Protein AF-A0A966JYQ3-F1 (afdb_monomer_lite)

Secondary structure (DSSP, 8-state):
-HHHHHHHHHHHHHHHHHHHHHHHHHHHHHSTTS-HHHHHHHHHHHHHHSS--HHHHHHHHHHHT-

Sequence (66 aa):
MLGDLASWVQDVIEQLGAVGVALLVILENVFPPIPSEIVLPFAGFVAQRGDGSVVVMIFAATIGAV

pLDDT: mean 86.6, std 7.34, range [62.84, 94.12]

Radius of gyration: 10.69 Å; chains: 1; bounding box: 20×27×26 Å

Foldseek 3Di:
DVVVLLVVLLVQCLVPPLLSLLVVLLVCVVPVPDDPVRSLVSSCVSCVVDVHPPVSNVVSNVNSND

Structure (mmCIF, N/CA/C/O backbone):
data_AF-A0A966JYQ3-F1
#
_entry.id   AF-A0A966JYQ3-F1
#
loop_
_atom_site.group_PDB
_atom_site.id
_atom_site.type_symbol
_atom_site.label_atom_id
_atom_site.label_alt_id
_atom_site.label_comp_id
_atom_site.label_asym_id
_atom_site.label_entity_id
_atom_site.label_seq_id
_atom_site.pdbx_PDB_ins_code
_atom_site.Cartn_x
_atom_site.Cartn_y
_atom_site.Cartn_z
_atom_site.occupancy
_atom_site.B_iso_or_equiv
_atom_site.auth_seq_id
_atom_site.auth_comp_id
_atom_site.auth_asym_id
_atom_site.auth_atom_id
_atom_site.pdbx_PDB_model_num
ATOM 1 N N . MET A 1 1 ? 8.550 15.588 -8.430 1.00 63.81 1 MET A N 1
ATOM 2 C CA . MET A 1 1 ? 8.660 14.222 -8.986 1.00 63.81 1 MET A CA 1
ATOM 3 C C . MET A 1 1 ? 8.462 13.157 -7.913 1.00 63.81 1 MET A C 1
ATOM 5 O O . MET A 1 1 ? 7.428 12.514 -7.945 1.00 63.81 1 MET A O 1
ATOM 9 N N . LEU A 1 2 ? 9.371 12.979 -6.941 1.00 70.50 2 LEU A N 1
ATOM 10 C CA . LEU A 1 2 ? 9.175 11.972 -5.874 1.00 70.50 2 LEU A CA 1
ATOM 11 C C . LEU A 1 2 ? 8.100 12.364 -4.844 1.00 70.50 2 LEU A C 1
ATOM 13 O O . LEU A 1 2 ? 7.347 11.507 -4.397 1.00 70.50 2 LEU A O 1
ATOM 17 N N . GLY A 1 3 ? 7.992 13.656 -4.509 1.00 77.94 3 GLY A N 1
ATOM 18 C CA . GLY A 1 3 ? 6.928 14.154 -3.627 1.00 77.94 3 GLY A CA 1
ATOM 19 C C . GLY A 1 3 ? 5.526 13.935 -4.203 1.00 77.94 3 GLY A C 1
ATOM 20 O O . GLY A 1 3 ? 4.641 13.501 -3.478 1.00 77.94 3 GLY A O 1
ATOM 21 N N . ASP A 1 4 ? 5.363 14.140 -5.514 1.00 85.25 4 ASP A N 1
ATOM 22 C CA . ASP A 1 4 ? 4.078 13.969 -6.211 1.00 85.25 4 ASP A CA 1
ATOM 23 C C . ASP A 1 4 ? 3.652 12.490 -6.276 1.00 85.25 4 ASP A C 1
ATOM 25 O O . ASP A 1 4 ? 2.470 12.166 -6.170 1.00 85.25 4 ASP A O 1
ATOM 29 N N . LEU A 1 5 ? 4.623 11.575 -6.413 1.00 85.50 5 LEU A N 1
ATOM 30 C CA . LEU A 1 5 ? 4.379 10.133 -6.348 1.00 85.50 5 LEU A CA 1
ATOM 31 C C . LEU A 1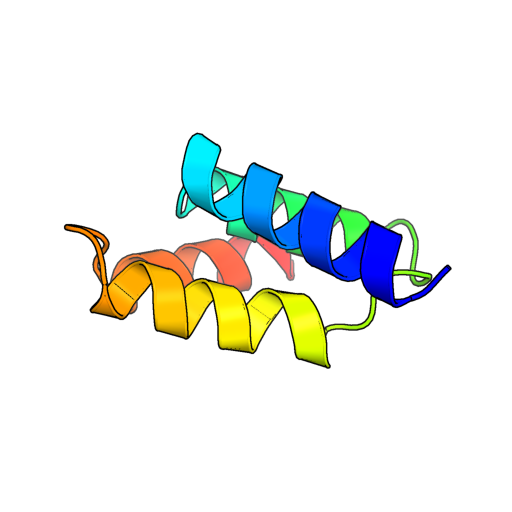 5 ? 3.947 9.711 -4.937 1.00 85.50 5 LEU A C 1
ATOM 33 O O . LEU A 1 5 ? 3.003 8.943 -4.785 1.00 85.50 5 LEU A O 1
ATOM 37 N N . ALA A 1 6 ? 4.623 10.225 -3.906 1.00 86.56 6 ALA A N 1
ATOM 38 C CA . ALA A 1 6 ? 4.308 9.903 -2.520 1.00 86.56 6 ALA A CA 1
ATOM 39 C C . ALA A 1 6 ? 2.912 10.393 -2.117 1.00 86.56 6 ALA A C 1
ATOM 41 O O . ALA A 1 6 ? 2.165 9.636 -1.501 1.00 86.56 6 ALA A O 1
ATOM 42 N N . SER A 1 7 ? 2.534 11.615 -2.512 1.00 88.38 7 SER A N 1
ATOM 43 C CA . SER A 1 7 ? 1.176 12.120 -2.282 1.00 88.38 7 SER A CA 1
ATOM 44 C C . SER A 1 7 ? 0.129 11.289 -3.020 1.00 88.38 7 SER A C 1
ATOM 46 O O . SER A 1 7 ? -0.903 10.968 -2.448 1.00 88.38 7 SER A O 1
ATOM 48 N N . TRP A 1 8 ? 0.414 10.863 -4.255 1.00 90.50 8 TRP A N 1
ATOM 49 C CA . TRP A 1 8 ? -0.504 10.006 -5.004 1.00 90.50 8 TRP A CA 1
ATOM 50 C C . TRP A 1 8 ? -0.701 8.633 -4.339 1.00 90.50 8 TRP A C 1
ATOM 52 O O . TRP A 1 8 ? -1.831 8.175 -4.194 1.00 90.50 8 TRP A O 1
ATOM 62 N N . VAL A 1 9 ? 0.383 7.991 -3.888 1.00 89.50 9 VAL A N 1
ATOM 63 C CA . VAL A 1 9 ? 0.319 6.730 -3.126 1.00 89.50 9 VAL A CA 1
ATOM 64 C C . VAL A 1 9 ? -0.503 6.910 -1.850 1.00 89.50 9 VAL A C 1
ATOM 66 O O . VAL A 1 9 ? -1.361 6.080 -1.548 1.00 89.50 9 VAL A O 1
ATOM 69 N N . GLN A 1 10 ? -0.265 8.002 -1.121 1.00 89.38 10 GLN A N 1
ATOM 70 C CA . GLN A 1 10 ? -1.025 8.346 0.074 1.00 89.38 10 GLN A CA 1
ATOM 71 C C . GLN A 1 10 ? -2.522 8.472 -0.234 1.00 89.38 10 GLN A C 1
ATOM 73 O O . GLN A 1 10 ? -3.320 7.808 0.424 1.00 89.38 10 GLN A O 1
ATOM 78 N N . ASP A 1 11 ? -2.897 9.243 -1.256 1.00 91.25 11 ASP A N 1
ATOM 79 C CA . ASP A 1 11 ? -4.298 9.454 -1.633 1.00 91.25 11 ASP A CA 1
ATOM 80 C C . ASP A 1 11 ? -4.997 8.131 -1.988 1.00 91.25 11 ASP A C 1
ATOM 82 O O . ASP A 1 11 ? -6.152 7.912 -1.618 1.00 91.25 11 ASP A O 1
ATOM 86 N N . VAL A 1 12 ? -4.295 7.222 -2.675 1.00 91.75 12 VAL A N 1
ATOM 87 C CA . VAL A 1 12 ? -4.807 5.888 -3.024 1.00 91.75 12 VAL A CA 1
ATOM 88 C C . VAL A 1 12 ? -5.052 5.044 -1.772 1.00 91.75 12 VAL A C 1
ATOM 90 O O . VAL A 1 12 ? -6.112 4.429 -1.647 1.00 91.75 12 VAL A O 1
ATOM 93 N N . ILE A 1 13 ? -4.100 5.008 -0.837 1.00 91.25 13 ILE A N 1
ATOM 94 C CA . ILE A 1 13 ? -4.221 4.219 0.398 1.00 91.25 13 ILE A CA 1
ATOM 95 C C . ILE A 1 13 ? -5.282 4.817 1.329 1.00 91.25 13 ILE A C 1
ATOM 97 O O . ILE A 1 13 ? -6.033 4.069 1.949 1.00 91.25 13 ILE A O 1
ATOM 101 N N . GLU A 1 14 ? -5.397 6.141 1.415 1.00 89.88 14 GLU A N 1
ATOM 102 C CA . GLU A 1 14 ? -6.421 6.800 2.233 1.00 89.88 14 GLU A CA 1
ATOM 103 C C . GLU A 1 14 ? -7.839 6.562 1.692 1.00 89.88 14 GLU A C 1
ATOM 105 O O . GLU A 1 14 ? -8.769 6.378 2.476 1.00 89.88 14 GLU A O 1
ATOM 110 N N . GLN A 1 15 ? -8.013 6.505 0.367 1.00 90.75 15 GLN A N 1
ATOM 111 C CA . GLN A 1 15 ? -9.324 6.281 -0.253 1.00 90.75 15 GLN A CA 1
ATOM 112 C C . GLN A 1 15 ? -9.723 4.802 -0.327 1.00 90.75 15 GLN A C 1
ATOM 114 O O . GLN A 1 15 ? -10.896 4.473 -0.151 1.00 90.75 15 GLN A O 1
ATOM 119 N N . LEU A 1 16 ? -8.776 3.905 -0.615 1.00 91.12 16 LEU A N 1
ATOM 120 C CA . LEU A 1 16 ? -9.052 2.485 -0.878 1.00 91.12 16 LEU A CA 1
ATOM 121 C C . LEU A 1 16 ? -8.617 1.552 0.262 1.00 91.12 16 LEU A C 1
ATOM 123 O O . LEU A 1 16 ? -8.910 0.353 0.225 1.00 91.12 16 LEU A O 1
ATOM 127 N N . GLY A 1 17 ? -7.902 2.064 1.265 1.00 90.69 17 GLY A N 1
ATOM 128 C CA . GLY A 1 17 ? -7.405 1.289 2.398 1.00 90.69 17 GLY A CA 1
ATOM 129 C C . GLY A 1 17 ? -6.585 0.078 1.954 1.00 90.69 17 GLY A C 1
ATOM 130 O O . GLY A 1 17 ? -5.724 0.165 1.079 1.00 90.69 17 GLY A O 1
ATOM 131 N N . ALA A 1 18 ? -6.896 -1.084 2.531 1.00 91.25 18 ALA A N 1
ATOM 132 C CA . ALA A 1 18 ? -6.226 -2.347 2.225 1.00 91.25 18 ALA A CA 1
ATOM 133 C C . ALA A 1 18 ? -6.286 -2.731 0.741 1.00 91.25 18 ALA A C 1
ATOM 135 O O . ALA A 1 18 ? -5.312 -3.244 0.200 1.00 91.25 18 ALA A O 1
ATOM 136 N N . VAL A 1 19 ? -7.391 -2.433 0.053 1.00 92.31 19 VAL A N 1
ATOM 137 C CA . VAL A 1 19 ? -7.503 -2.696 -1.390 1.00 92.31 19 VAL A CA 1
ATOM 138 C C . VAL A 1 19 ? -6.516 -1.826 -2.170 1.00 92.31 19 VAL A C 1
ATOM 140 O O . VAL A 1 19 ? -5.869 -2.316 -3.090 1.00 92.31 19 VAL A O 1
ATOM 143 N N . GLY A 1 20 ? -6.344 -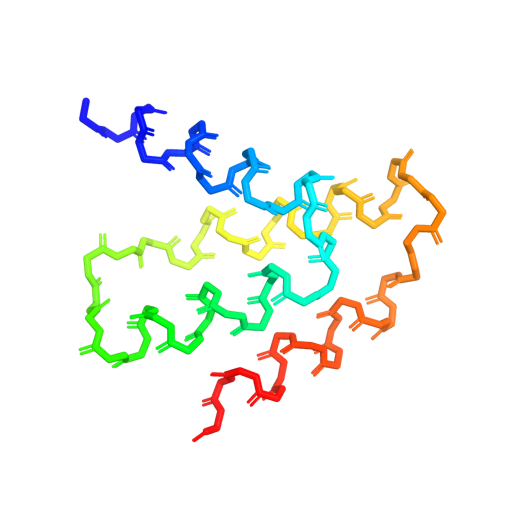0.565 -1.765 1.00 92.75 20 GLY A N 1
ATOM 144 C CA . GLY A 1 20 ? -5.347 0.337 -2.345 1.00 92.75 20 GLY A CA 1
ATOM 145 C C . GLY A 1 20 ? -3.929 -0.195 -2.190 1.00 92.75 20 GLY A C 1
ATOM 146 O O . GLY A 1 20 ? -3.176 -0.213 -3.157 1.00 92.75 20 GLY A O 1
ATOM 147 N N . VAL A 1 21 ? -3.593 -0.707 -1.003 1.00 93.12 21 VAL A N 1
ATOM 148 C CA . VAL A 1 21 ? -2.287 -1.329 -0.738 1.00 93.12 21 VAL A CA 1
ATOM 149 C C . VAL A 1 21 ? -2.048 -2.527 -1.657 1.00 93.12 21 VAL A C 1
ATOM 151 O O . VAL A 1 21 ? -1.008 -2.585 -2.303 1.00 93.12 21 VAL A O 1
ATOM 154 N N . ALA A 1 22 ? -3.010 -3.448 -1.781 1.00 93.69 22 ALA A N 1
ATOM 155 C CA . ALA A 1 22 ? -2.869 -4.597 -2.679 1.00 93.69 22 ALA A CA 1
ATOM 156 C C . ALA A 1 22 ? -2.648 -4.162 -4.137 1.00 93.69 22 ALA A C 1
ATOM 158 O O . ALA A 1 22 ? -1.751 -4.670 -4.802 1.00 93.69 22 ALA A O 1
ATOM 159 N N . LEU A 1 23 ? -3.426 -3.191 -4.623 1.00 92.81 23 LEU A N 1
ATOM 160 C CA . LEU A 1 23 ? -3.296 -2.676 -5.988 1.00 9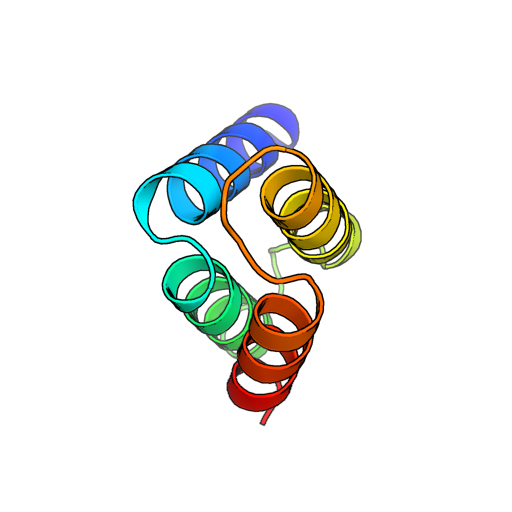2.81 23 LEU A CA 1
ATOM 161 C C . LEU A 1 23 ? -1.941 -2.012 -6.236 1.00 92.81 23 LEU A C 1
ATOM 163 O O . LEU A 1 23 ? -1.358 -2.217 -7.296 1.00 92.81 23 LEU A O 1
ATOM 167 N N . LEU A 1 24 ? -1.439 -1.234 -5.276 1.00 92.75 24 LEU A N 1
ATOM 168 C CA . LEU A 1 24 ? -0.140 -0.574 -5.385 1.00 92.75 24 LEU A CA 1
ATOM 169 C C . LEU A 1 24 ? 1.011 -1.582 -5.413 1.00 92.75 24 LEU A C 1
ATOM 171 O O . LEU A 1 24 ? 1.921 -1.414 -6.217 1.00 92.75 24 LEU A O 1
ATOM 175 N N . VAL A 1 25 ? 0.938 -2.647 -4.609 1.00 92.94 25 VAL A N 1
ATOM 176 C CA . VAL A 1 25 ? 1.952 -3.716 -4.610 1.00 92.94 25 VAL A CA 1
ATOM 177 C C . VAL A 1 25 ? 1.893 -4.551 -5.902 1.00 92.94 25 VAL A C 1
ATOM 179 O O . VAL A 1 25 ? 2.921 -4.902 -6.474 1.00 92.94 25 VAL A O 1
ATOM 182 N N . ILE A 1 26 ? 0.702 -4.805 -6.453 1.00 92.31 26 ILE A N 1
ATOM 183 C CA . ILE A 1 26 ? 0.585 -5.423 -7.789 1.00 92.31 26 ILE A CA 1
ATOM 184 C C . ILE A 1 26 ? 1.210 -4.506 -8.842 1.00 92.31 26 ILE A C 1
ATOM 186 O O . ILE A 1 26 ? 1.940 -4.950 -9.728 1.00 92.31 26 ILE A O 1
ATOM 190 N N . LEU A 1 27 ? 0.909 -3.211 -8.759 1.00 90.81 27 LEU A N 1
ATOM 191 C CA . LEU A 1 27 ? 1.370 -2.236 -9.731 1.00 90.81 27 LEU A CA 1
ATOM 192 C C . LEU A 1 27 ? 2.892 -2.079 -9.693 1.00 90.81 27 LEU A C 1
ATOM 194 O O . LEU A 1 27 ? 3.484 -2.029 -10.766 1.00 90.81 27 LEU A O 1
ATOM 198 N N . GLU A 1 28 ? 3.519 -2.058 -8.510 1.00 88.44 28 GLU A N 1
ATOM 199 C CA . GLU A 1 28 ? 4.983 -1.987 -8.386 1.00 88.44 28 GLU A CA 1
ATOM 200 C C . GLU A 1 28 ? 5.678 -3.249 -8.932 1.00 88.44 28 GLU A C 1
ATOM 202 O O . GLU A 1 28 ? 6.771 -3.163 -9.489 1.00 88.44 28 GLU A O 1
ATOM 207 N N . ASN A 1 29 ? 5.020 -4.414 -8.866 1.00 85.94 29 ASN A N 1
ATOM 208 C CA . ASN A 1 29 ? 5.510 -5.651 -9.480 1.00 85.94 29 ASN A CA 1
ATOM 209 C C . ASN A 1 29 ? 5.441 -5.628 -11.019 1.00 85.94 29 ASN A C 1
ATOM 211 O O . ASN A 1 29 ? 6.349 -6.120 -11.690 1.00 85.94 29 ASN A O 1
ATOM 215 N N . VAL A 1 30 ? 4.368 -5.071 -11.597 1.00 85.56 30 VAL A N 1
ATOM 216 C CA . VAL A 1 30 ? 4.179 -4.991 -13.063 1.00 85.56 30 VAL A CA 1
ATOM 217 C C . VAL A 1 30 ? 5.008 -3.856 -13.669 1.00 85.56 30 VAL A C 1
ATOM 219 O O . VAL A 1 30 ? 5.585 -3.998 -14.749 1.00 85.56 30 VAL A O 1
ATOM 222 N N . PHE A 1 31 ? 5.084 -2.731 -12.965 1.00 81.75 31 PHE A N 1
ATOM 223 C CA . PHE A 1 31 ? 5.903 -1.582 -13.300 1.00 81.75 31 PHE A CA 1
ATOM 224 C C . PHE A 1 31 ? 6.719 -1.210 -12.054 1.00 81.75 31 PHE A C 1
ATOM 226 O O . PHE A 1 31 ? 6.159 -0.642 -11.116 1.00 81.75 31 PHE A O 1
ATOM 233 N N . PRO A 1 32 ? 8.053 -1.395 -12.070 1.00 73.38 32 PRO A N 1
ATOM 234 C CA . PRO A 1 32 ? 8.903 -1.088 -10.920 1.00 73.38 32 PRO A CA 1
ATOM 235 C C . PRO A 1 32 ? 9.174 0.392 -10.584 1.00 73.38 32 PRO A C 1
ATOM 237 O O . PRO A 1 32 ? 9.967 0.603 -9.667 1.00 73.38 32 PRO A O 1
ATOM 240 N N . PRO A 1 33 ? 8.654 1.456 -11.255 1.00 77.25 33 PRO A N 1
ATOM 241 C CA . PRO A 1 33 ? 9.076 2.808 -10.893 1.00 77.25 33 PRO A CA 1
ATOM 242 C C . PRO A 1 33 ? 8.499 3.304 -9.553 1.00 77.25 33 PRO A C 1
ATOM 244 O O . PRO A 1 33 ? 8.766 4.450 -9.193 1.00 77.25 33 PRO A O 1
ATOM 247 N N . ILE A 1 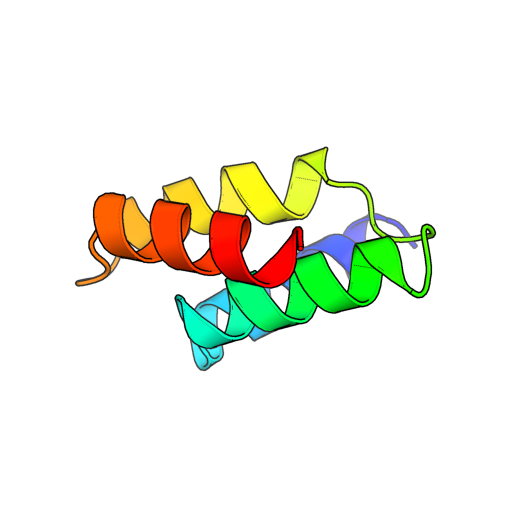34 ? 7.728 2.489 -8.817 1.00 79.56 34 ILE A N 1
ATOM 248 C CA . ILE A 1 34 ? 7.207 2.821 -7.483 1.00 79.56 34 ILE A CA 1
ATOM 249 C C . ILE A 1 34 ? 8.174 2.287 -6.406 1.00 79.56 34 ILE A C 1
ATOM 251 O O . ILE A 1 34 ? 8.423 1.085 -6.365 1.00 79.56 34 ILE A O 1
ATOM 255 N N . PRO A 1 35 ? 8.720 3.141 -5.520 1.00 80.38 35 PRO A N 1
ATOM 256 C CA . PRO A 1 35 ? 9.551 2.699 -4.402 1.00 80.38 35 PRO A CA 1
ATOM 257 C C . PRO A 1 35 ? 8.701 2.055 -3.298 1.00 80.38 35 PRO A C 1
ATOM 259 O O . PRO A 1 35 ? 7.849 2.719 -2.693 1.00 80.38 35 PRO A O 1
ATOM 262 N N . SER A 1 36 ? 8.973 0.789 -2.986 1.00 79.88 36 SER A N 1
ATOM 263 C CA . SER A 1 36 ? 8.299 0.032 -1.915 1.00 79.88 36 SER A CA 1
ATOM 264 C C . SER A 1 36 ? 8.447 0.672 -0.519 1.00 79.88 36 SER A C 1
ATOM 266 O O . SER A 1 36 ? 7.591 0.516 0.357 1.00 79.88 36 SER A O 1
ATOM 268 N N . GLU A 1 37 ? 9.493 1.484 -0.331 1.00 85.00 37 GLU A N 1
ATOM 269 C CA . GLU A 1 37 ? 9.792 2.280 0.862 1.00 85.00 37 GLU A CA 1
ATOM 270 C C . GLU A 1 37 ? 8.752 3.373 1.136 1.00 85.00 37 GLU A C 1
ATOM 272 O O . GLU A 1 37 ? 8.737 3.949 2.221 1.00 85.00 37 GLU A O 1
ATOM 277 N N . ILE A 1 38 ? 7.889 3.677 0.164 1.00 85.50 38 ILE A N 1
ATOM 278 C CA . ILE A 1 38 ? 6.790 4.626 0.329 1.00 85.50 38 ILE A CA 1
ATOM 279 C C . ILE A 1 38 ? 5.501 3.870 0.653 1.00 85.50 38 ILE A C 1
ATOM 281 O O . ILE A 1 38 ? 4.840 4.206 1.629 1.00 85.50 38 ILE A O 1
ATOM 285 N N . VAL A 1 39 ? 5.158 2.828 -0.108 1.00 89.00 39 VAL A N 1
ATOM 286 C CA . VAL A 1 39 ? 3.857 2.141 -0.008 1.00 89.00 39 VAL A CA 1
ATOM 287 C C . VAL A 1 39 ? 3.668 1.455 1.349 1.00 89.00 39 VAL A C 1
ATOM 289 O O . VAL A 1 39 ? 2.657 1.673 2.020 1.00 89.00 39 VAL A O 1
ATOM 292 N N . LEU A 1 40 ? 4.639 0.645 1.786 1.00 90.75 40 LEU A N 1
ATOM 293 C CA . LEU A 1 40 ? 4.484 -0.194 2.981 1.00 90.75 40 LEU A CA 1
ATOM 294 C C . LEU A 1 40 ? 4.496 0.603 4.298 1.00 90.75 40 LEU A C 1
ATOM 296 O O . LEU A 1 40 ? 3.634 0.350 5.147 1.00 90.75 40 LEU A O 1
ATOM 300 N N . PRO A 1 41 ? 5.391 1.593 4.505 1.00 89.50 41 PRO A N 1
ATOM 301 C CA . PRO A 1 41 ? 5.337 2.424 5.707 1.00 89.50 41 PRO A CA 1
ATOM 302 C C . PRO A 1 41 ? 4.048 3.242 5.788 1.00 89.50 41 PRO A C 1
ATOM 304 O O . PRO A 1 41 ? 3.489 3.396 6.875 1.00 89.50 41 PRO A O 1
ATOM 307 N N . PHE A 1 42 ? 3.532 3.712 4.646 1.00 87.50 42 PHE A N 1
ATOM 308 C CA . PHE A 1 42 ? 2.269 4.445 4.608 1.00 87.50 42 PHE A CA 1
ATOM 309 C C . PHE A 1 42 ? 1.068 3.548 4.906 1.00 87.50 42 PHE A C 1
ATOM 311 O O . PHE A 1 42 ? 0.194 3.938 5.677 1.00 87.50 42 PHE A O 1
ATOM 318 N N . ALA A 1 43 ? 1.050 2.324 4.373 1.00 89.25 43 ALA A N 1
ATOM 319 C CA . ALA A 1 43 ? 0.043 1.321 4.712 1.00 89.25 43 ALA A CA 1
ATOM 320 C C . ALA A 1 43 ? -0.008 1.060 6.228 1.00 89.25 43 ALA A C 1
ATOM 322 O O . ALA A 1 43 ? -1.090 1.023 6.815 1.00 89.25 43 ALA A O 1
ATOM 323 N N . GLY A 1 44 ? 1.157 0.942 6.877 1.00 89.25 44 GLY A N 1
ATOM 324 C CA . GLY A 1 44 ? 1.262 0.804 8.332 1.00 89.25 44 GLY A CA 1
ATOM 325 C C . GLY A 1 44 ? 0.774 2.040 9.095 1.00 89.25 44 GLY A C 1
ATOM 326 O O . GLY A 1 44 ? 0.027 1.912 10.065 1.00 89.25 44 GLY A O 1
ATOM 327 N N . PHE A 1 45 ? 1.134 3.240 8.633 1.00 88.31 45 PHE A N 1
ATOM 328 C CA . PHE A 1 45 ? 0.677 4.500 9.223 1.00 88.31 45 PHE A CA 1
ATOM 329 C C . PHE A 1 45 ? -0.846 4.669 9.128 1.00 88.31 45 PHE A C 1
ATOM 331 O O . PHE A 1 45 ? -1.491 5.008 10.119 1.00 88.31 45 PHE A O 1
ATOM 338 N N . VAL A 1 46 ? -1.437 4.388 7.964 1.00 85.12 46 VAL A N 1
ATOM 339 C CA . VAL A 1 46 ? -2.888 4.474 7.746 1.00 85.12 46 VAL A CA 1
ATOM 340 C C . VAL A 1 46 ? -3.630 3.396 8.535 1.00 85.12 46 VAL A C 1
ATOM 342 O O . VAL A 1 46 ? -4.665 3.698 9.125 1.00 85.12 46 VAL A O 1
ATOM 345 N N . ALA A 1 47 ? -3.089 2.177 8.635 1.00 87.25 47 ALA A N 1
ATOM 346 C CA . ALA A 1 47 ? -3.647 1.146 9.513 1.00 87.25 47 ALA A CA 1
ATOM 347 C C . ALA A 1 47 ? -3.695 1.604 10.972 1.00 87.25 47 ALA A C 1
ATOM 349 O O . ALA A 1 47 ? -4.691 1.423 11.654 1.00 87.25 47 ALA A O 1
ATOM 350 N N . GLN A 1 48 ? -2.631 2.235 11.463 1.00 84.31 48 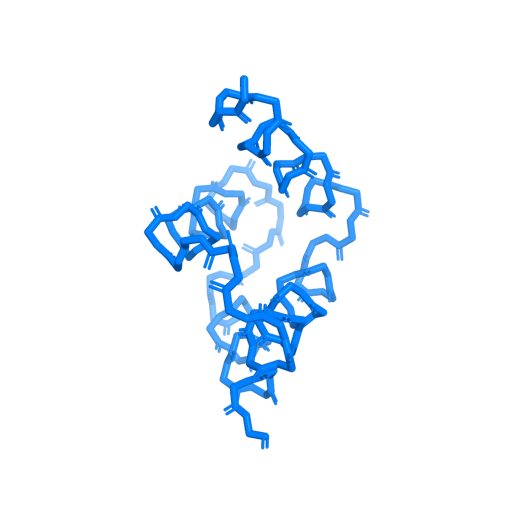GLN A N 1
ATOM 351 C CA . GLN A 1 48 ? -2.601 2.686 12.850 1.00 84.31 48 GLN A CA 1
ATOM 352 C C . GLN A 1 48 ? -3.471 3.930 13.102 1.00 84.31 48 GLN A C 1
ATOM 354 O O . GLN A 1 48 ? -3.896 4.155 14.235 1.00 84.31 48 GLN A O 1
ATOM 359 N N . ARG A 1 49 ? -3.708 4.754 12.075 1.00 81.69 49 ARG A N 1
ATOM 360 C CA . ARG A 1 49 ? -4.429 6.031 12.186 1.00 81.69 49 ARG A CA 1
ATOM 361 C C . ARG A 1 49 ? -5.933 5.929 11.897 1.00 81.69 49 ARG A C 1
ATOM 363 O O . ARG A 1 49 ? -6.678 6.771 12.392 1.00 81.69 49 ARG A O 1
ATOM 370 N N . GLY A 1 50 ? -6.375 4.956 11.102 1.00 70.38 50 GLY A N 1
ATOM 371 C CA . GLY A 1 50 ? -7.793 4.677 10.834 1.00 70.38 50 GLY A CA 1
ATOM 372 C C . GLY A 1 50 ? -8.307 3.426 11.558 1.00 70.38 50 GLY A C 1
ATOM 373 O O . GLY A 1 50 ? -7.576 2.790 12.307 1.00 70.38 50 GLY A O 1
ATOM 374 N N . ASP A 1 51 ? -9.539 3.003 11.257 1.00 62.84 51 ASP A N 1
ATOM 375 C CA . ASP A 1 51 ? -10.103 1.702 11.685 1.00 62.84 51 ASP A CA 1
ATOM 376 C C . ASP A 1 51 ? -9.504 0.501 10.909 1.00 62.84 51 ASP A C 1
ATOM 378 O O . ASP A 1 51 ? -10.067 -0.597 10.856 1.00 62.84 51 ASP A O 1
ATOM 382 N N . GLY A 1 52 ? -8.364 0.701 10.245 1.00 64.38 52 GLY A N 1
ATOM 383 C CA . GLY A 1 52 ? -7.701 -0.316 9.443 1.00 64.38 52 GLY A CA 1
ATOM 384 C C . GLY A 1 52 ? -6.913 -1.279 10.324 1.00 64.38 52 GLY A C 1
ATOM 385 O O . GLY A 1 52 ? -6.005 -0.891 11.043 1.00 64.38 52 GLY A O 1
ATOM 386 N N . SER A 1 53 ? -7.187 -2.576 10.246 1.00 84.38 53 SER A N 1
ATOM 387 C CA . SER A 1 53 ? -6.346 -3.552 10.942 1.00 84.38 53 SER A CA 1
ATOM 388 C C . SER A 1 53 ? -4.979 -3.666 10.258 1.00 84.38 53 SER A C 1
ATOM 390 O O . SER A 1 53 ? -4.902 -3.979 9.069 1.00 84.38 53 SER A O 1
ATOM 392 N N . VAL A 1 54 ? -3.890 -3.490 11.019 1.00 88.00 54 VAL A N 1
ATOM 393 C CA . VAL A 1 54 ? -2.506 -3.735 10.554 1.00 88.00 54 VAL A CA 1
ATOM 394 C C . VAL A 1 54 ? -2.385 -5.125 9.927 1.00 88.00 54 VAL A C 1
ATOM 396 O O . VAL A 1 54 ? -1.745 -5.295 8.894 1.00 88.00 54 VAL A O 1
ATOM 399 N N . VAL A 1 55 ? -3.073 -6.111 10.507 1.00 91.19 55 VAL A N 1
ATOM 400 C CA . VAL A 1 55 ? -3.117 -7.484 9.996 1.00 91.19 55 VAL A CA 1
ATOM 401 C C . VAL A 1 55 ? -3.721 -7.527 8.590 1.00 91.19 55 VAL A C 1
ATOM 403 O O . VAL A 1 55 ? -3.185 -8.198 7.714 1.00 91.19 55 VAL A O 1
ATOM 406 N N . VAL A 1 56 ? -4.799 -6.779 8.344 1.00 92.00 56 VAL A N 1
ATOM 407 C CA . VAL A 1 56 ? -5.448 -6.714 7.025 1.00 92.00 56 VAL A CA 1
ATOM 408 C C . VAL A 1 56 ? -4.538 -6.044 5.994 1.00 92.00 56 VAL A C 1
ATOM 410 O O . VAL A 1 56 ? -4.451 -6.540 4.874 1.00 92.00 56 V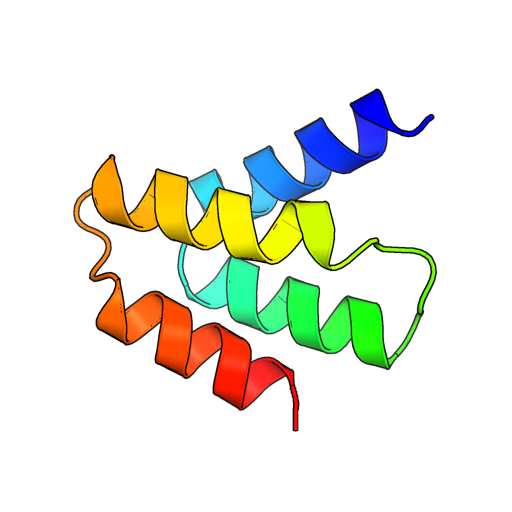AL A O 1
ATOM 413 N N . MET A 1 57 ? -3.809 -4.985 6.362 1.00 91.75 57 MET A N 1
ATOM 414 C CA . MET A 1 57 ? -2.831 -4.365 5.454 1.00 91.75 57 MET A CA 1
ATOM 415 C C . MET A 1 57 ? -1.691 -5.320 5.091 1.00 91.75 57 MET A C 1
ATOM 417 O O . MET A 1 57 ? -1.299 -5.378 3.929 1.00 91.75 57 MET A O 1
ATOM 421 N N . ILE A 1 58 ? -1.194 -6.102 6.056 1.00 91.62 58 ILE A N 1
ATOM 422 C CA . ILE A 1 58 ? -0.168 -7.124 5.804 1.00 91.62 58 ILE A CA 1
ATOM 423 C C . ILE A 1 58 ? -0.694 -8.172 4.823 1.00 91.62 58 ILE A C 1
ATOM 425 O O . ILE A 1 58 ? -0.010 -8.495 3.853 1.00 91.62 58 ILE A O 1
ATOM 429 N N . PHE A 1 59 ? -1.914 -8.679 5.030 1.00 94.12 59 PHE A N 1
ATOM 430 C CA . PHE A 1 59 ? -2.515 -9.639 4.101 1.00 94.12 59 PHE A CA 1
ATOM 431 C C . PHE A 1 59 ? -2.710 -9.046 2.709 1.00 94.12 59 PHE A C 1
ATOM 433 O O . PHE A 1 59 ? -2.405 -9.710 1.725 1.00 94.12 59 PHE A O 1
ATOM 440 N N . ALA A 1 60 ? -3.171 -7.802 2.614 1.00 93.00 60 ALA A N 1
ATOM 441 C CA . ALA A 1 60 ? -3.384 -7.141 1.337 1.00 93.00 60 ALA A CA 1
ATOM 442 C C . ALA A 1 60 ? -2.073 -6.919 0.567 1.00 93.00 60 ALA A C 1
ATOM 444 O O . ALA A 1 60 ? -2.002 -7.250 -0.614 1.00 93.00 60 ALA A O 1
ATOM 445 N N . ALA A 1 61 ? -1.022 -6.449 1.245 1.00 92.44 61 ALA A N 1
ATOM 446 C CA . ALA A 1 61 ? 0.313 -6.343 0.662 1.00 92.44 61 ALA A CA 1
ATOM 447 C C . ALA A 1 61 ? 0.849 -7.716 0.225 1.00 92.44 61 ALA A C 1
ATOM 449 O O . ALA A 1 61 ? 1.376 -7.850 -0.871 1.00 92.44 61 ALA A O 1
ATOM 450 N N . THR A 1 62 ? 0.653 -8.755 1.043 1.00 93.00 62 THR A N 1
ATOM 451 C CA . THR A 1 62 ? 1.088 -10.124 0.715 1.00 93.00 62 THR A CA 1
ATOM 452 C C . THR A 1 62 ? 0.372 -10.667 -0.520 1.00 93.00 62 THR A C 1
ATOM 454 O O . THR A 1 62 ? 1.011 -11.262 -1.376 1.00 93.00 62 THR A O 1
ATOM 457 N N . ILE A 1 63 ? -0.944 -10.453 -0.629 1.00 93.44 63 ILE A N 1
ATOM 458 C CA . ILE A 1 63 ? -1.732 -10.868 -1.796 1.00 93.44 63 ILE A CA 1
ATOM 459 C C . ILE A 1 63 ? -1.280 -10.112 -3.043 1.00 93.44 63 ILE A C 1
ATOM 461 O O . ILE A 1 63 ? -1.171 -10.720 -4.098 1.00 93.44 63 ILE A O 1
ATOM 465 N N . GLY A 1 64 ? -1.014 -8.809 -2.930 1.00 88.38 64 GLY A N 1
ATOM 466 C CA . GLY A 1 64 ? -0.561 -8.019 -4.072 1.00 88.38 64 GLY A CA 1
ATOM 467 C C . GLY A 1 64 ? 0.866 -8.335 -4.531 1.00 88.38 64 GLY A C 1
ATOM 468 O O . GLY A 1 64 ? 1.233 -8.020 -5.661 1.00 88.38 64 GLY A O 1
ATOM 469 N N . ALA A 1 65 ? 1.668 -8.957 -3.665 1.00 88.25 65 ALA A N 1
ATOM 470 C CA . ALA A 1 65 ? 3.052 -9.319 -3.949 1.00 88.25 65 ALA A CA 1
ATOM 471 C C . ALA A 1 65 ? 3.209 -10.605 -4.785 1.00 88.25 65 ALA A C 1
ATOM 473 O O . ALA A 1 65 ? 4.319 -10.881 -5.241 1.00 88.25 65 ALA A O 1
ATOM 474 N N . VAL A 1 66 ? 2.139 -11.393 -4.949 1.00 83.25 66 VAL A N 1
ATOM 475 C CA . VAL A 1 66 ? 2.115 -12.681 -5.671 1.00 83.25 66 VAL A CA 1
ATOM 476 C C . VAL A 1 66 ? 1.488 -12.505 -7.047 1.00 83.25 66 VAL A C 1
ATOM 478 O O . VAL A 1 66 ? 2.071 -13.046 -8.013 1.00 83.25 66 VAL A O 1
#